Protein AF-A0A9E6EGZ1-F1 (afdb_monomer_lite)

pLDDT: mean 82.05, std 11.86, range [50.75, 94.81]

Foldseek 3Di:
DLDDDLPPDLPDPSVLVVLLCVCLVLVDAPLLLVVLLVQLVVQPDFDFLVVVCVVPVDDSVVSVVSQVSCVVQLQKDWDADDDDPPGTITIHGDCAGPVRHSVSSSNSVSLVVLCVPPVSVVSSNVSSVSSND

Secondary structure (DSSP, 8-state):
-----TTS-TTSHHHHHHHHHHHHHTT--HHHHHHHHHHHH-TTSPEEHHHHHHHH---HHHHHHHHHHHHHTTSEEEE--SSSTTS--EEEE-SS-TTSS-HHHHHHHHHHHHHTSHHHHHHHHHHHHHTT-

Sequence (133 aa):
MINFDQDTPLDSFEWEYILFEFFKRYSIGFIKMELLMFFYRNQSDPVKLTDIVNHTGYRPEEVAVNISKLVGERLLGSRPVGAAPEEALFYRLEARDFSGRNLVHQILERIALKFNEREGRLKIIYAILKAQD

Structure (mmCIF, N/CA/C/O backbone):
data_AF-A0A9E6EGZ1-F1
#
_entry.id   AF-A0A9E6EGZ1-F1
#
loop_
_atom_site.group_PDB
_atom_site.id
_atom_site.type_symbol
_atom_site.label_atom_id
_atom_site.label_alt_id
_atom_site.label_comp_id
_atom_site.label_asym_id
_atom_site.label_entity_id
_atom_site.label_seq_id
_atom_site.pdbx_PDB_ins_code
_atom_site.Cartn_x
_atom_site.Cartn_y
_atom_site.Cartn_z
_atom_site.occupancy
_atom_site.B_iso_or_equiv
_atom_site.auth_seq_id
_atom_site.auth_comp_id
_atom_site.auth_asym_id
_atom_site.auth_atom_id
_atom_site.pdbx_PDB_model_num
ATOM 1 N N . MET A 1 1 ? 9.045 -4.726 18.603 1.00 50.75 1 MET A N 1
ATOM 2 C CA . MET A 1 1 ? 8.823 -5.577 17.412 1.00 50.75 1 MET A CA 1
ATOM 3 C C . MET A 1 1 ? 7.318 -5.746 17.298 1.00 50.75 1 MET A C 1
ATOM 5 O O . MET A 1 1 ? 6.739 -6.201 18.271 1.00 50.75 1 MET A O 1
ATOM 9 N N . ILE A 1 2 ? 6.676 -5.294 16.215 1.00 52.50 2 ILE A N 1
ATOM 10 C CA . ILE A 1 2 ? 5.216 -5.441 16.067 1.00 52.50 2 ILE A CA 1
ATOM 11 C C . ILE A 1 2 ? 4.939 -6.932 15.855 1.00 52.50 2 ILE A C 1
ATOM 13 O O . ILE A 1 2 ? 5.443 -7.524 14.886 1.00 52.50 2 ILE A O 1
ATOM 17 N N . ASN A 1 3 ? 4.238 -7.549 16.804 1.00 54.84 3 ASN A N 1
ATOM 18 C CA . ASN A 1 3 ? 3.747 -8.911 16.670 1.00 54.84 3 ASN A CA 1
ATOM 19 C C . ASN A 1 3 ? 2.344 -8.815 16.079 1.00 54.84 3 ASN A C 1
ATOM 21 O O . ASN A 1 3 ? 1.508 -8.103 16.619 1.00 54.84 3 ASN A O 1
ATOM 25 N N . PHE A 1 4 ? 2.143 -9.428 14.920 1.00 59.50 4 PHE A N 1
ATOM 26 C CA . PHE A 1 4 ? 0.858 -9.405 14.240 1.00 59.50 4 PHE A CA 1
ATOM 27 C C . PHE A 1 4 ? 0.204 -10.746 14.486 1.00 59.50 4 PHE A C 1
ATOM 29 O O . PHE A 1 4 ? 0.621 -11.743 13.893 1.00 59.50 4 PHE A O 1
ATOM 36 N N . ASP A 1 5 ? -0.748 -10.773 15.408 1.00 64.25 5 ASP A N 1
ATOM 37 C CA . ASP A 1 5 ? -1.580 -11.945 15.591 1.00 64.25 5 ASP A CA 1
ATOM 38 C C . ASP A 1 5 ? -2.692 -11.921 14.534 1.00 64.25 5 ASP A C 1
ATOM 40 O O . ASP A 1 5 ? -3.371 -10.907 14.336 1.00 64.25 5 ASP A O 1
ATOM 44 N N . GLN A 1 6 ? -2.867 -13.032 13.817 1.00 60.72 6 GLN A N 1
ATOM 45 C CA . GLN A 1 6 ? -3.958 -13.161 12.849 1.00 60.72 6 GLN A CA 1
ATOM 46 C C . GLN A 1 6 ? -5.331 -13.116 13.534 1.00 60.72 6 GLN A C 1
ATOM 48 O O . GLN A 1 6 ? -6.319 -12.821 12.856 1.00 60.72 6 GLN A O 1
ATOM 53 N N . ASP A 1 7 ? -5.368 -13.292 14.856 1.00 66.44 7 ASP A N 1
ATOM 54 C CA . ASP A 1 7 ? -6.573 -13.250 15.678 1.00 66.44 7 ASP A CA 1
ATOM 55 C C . ASP A 1 7 ? -6.910 -11.849 16.220 1.00 66.44 7 ASP A C 1
ATOM 57 O O . ASP A 1 7 ? -7.993 -11.657 16.777 1.00 66.44 7 ASP A O 1
ATOM 61 N N . THR A 1 8 ? -6.053 -10.832 16.027 1.00 69.62 8 THR A N 1
ATOM 62 C CA . THR A 1 8 ? -6.344 -9.461 16.488 1.00 69.62 8 THR A CA 1
ATOM 63 C C . THR A 1 8 ? -7.640 -8.955 15.834 1.00 69.62 8 THR A C 1
ATOM 65 O O . THR A 1 8 ? -7.677 -8.837 14.605 1.00 69.62 8 THR A O 1
ATOM 68 N N . PRO A 1 9 ? -8.703 -8.605 16.582 1.00 75.38 9 PRO A N 1
ATOM 69 C CA . PRO A 1 9 ? -9.960 -8.157 15.987 1.00 75.38 9 PRO A CA 1
ATOM 70 C C . PRO A 1 9 ? -9.785 -6.886 15.149 1.00 75.38 9 PRO A C 1
ATOM 72 O O . PRO A 1 9 ? -9.063 -5.968 15.545 1.00 75.38 9 PRO A O 1
ATOM 75 N N . LEU A 1 10 ? -10.488 -6.792 14.016 1.00 68.75 10 LEU A N 1
ATOM 76 C CA . LEU A 1 10 ? -10.378 -5.649 13.096 1.00 68.75 10 LEU A CA 1
ATOM 77 C C . LEU A 1 10 ? -10.887 -4.319 13.676 1.00 68.75 10 LEU A C 1
ATOM 79 O O . LEU A 1 10 ? -10.638 -3.273 13.089 1.00 68.75 10 LEU A O 1
ATOM 83 N N . ASP A 1 11 ? -11.618 -4.350 14.787 1.00 73.50 11 ASP A N 1
ATOM 84 C CA . ASP A 1 11 ? -12.111 -3.156 15.489 1.00 73.50 11 ASP A CA 1
ATOM 85 C C . ASP A 1 11 ? -11.393 -2.924 16.829 1.00 73.50 11 ASP A C 1
ATOM 87 O O . ASP A 1 11 ? -11.847 -2.141 17.659 1.00 73.50 11 ASP A O 1
ATOM 91 N N . SER A 1 12 ? -10.275 -3.616 17.063 1.00 80.62 12 SER A N 1
ATOM 92 C CA . SER A 1 12 ? -9.483 -3.448 18.281 1.00 80.62 12 SER A CA 1
ATOM 93 C C . SER A 1 12 ? -8.564 -2.226 18.220 1.00 80.62 12 SER A C 1
ATOM 95 O O . SER A 1 12 ? -8.052 -1.851 17.165 1.00 80.62 12 SER A O 1
ATOM 97 N N . PHE A 1 13 ? -8.264 -1.670 19.397 1.00 80.69 13 PHE A N 1
ATOM 98 C CA . PHE A 1 13 ? -7.211 -0.664 19.570 1.00 80.69 13 PHE A CA 1
ATOM 99 C C . PHE A 1 13 ? -5.847 -1.156 19.058 1.00 80.69 13 PHE A C 1
ATOM 101 O O . PHE A 1 13 ? -5.066 -0.386 18.504 1.00 80.69 13 PHE A O 1
ATOM 108 N N . GLU A 1 14 ? -5.568 -2.452 19.211 1.00 82.94 14 GLU A N 1
ATOM 109 C CA . GLU A 1 14 ? -4.340 -3.072 18.717 1.00 82.94 14 GLU A CA 1
ATOM 110 C C . GLU A 1 14 ? -4.230 -2.974 17.189 1.00 82.94 14 GLU A C 1
ATOM 112 O O . GLU A 1 14 ? -3.182 -2.590 16.671 1.00 82.94 14 GLU A O 1
ATOM 117 N N . TRP A 1 15 ? -5.319 -3.233 16.459 1.00 81.69 15 TRP A N 1
ATOM 118 C CA . TRP A 1 15 ? -5.346 -3.068 15.006 1.00 81.69 15 TRP A CA 1
ATOM 119 C C . TRP A 1 15 ? -5.135 -1.611 14.571 1.00 81.69 15 TRP A C 1
ATOM 121 O O . TRP A 1 15 ? -4.355 -1.354 13.652 1.00 81.69 15 TRP A O 1
ATOM 131 N N . GLU A 1 16 ? -5.769 -0.650 15.247 1.00 84.44 16 GLU A N 1
ATOM 132 C CA . GLU A 1 16 ? -5.558 0.778 14.968 1.00 84.44 16 GLU A CA 1
ATOM 133 C C . GLU A 1 16 ? -4.099 1.196 15.197 1.00 84.44 16 GLU A C 1
ATOM 135 O O . GLU A 1 16 ? -3.522 1.925 14.385 1.00 84.44 16 GLU A O 1
ATOM 140 N N . TYR A 1 17 ? -3.479 0.693 16.268 1.00 85.50 17 TYR A N 1
ATOM 141 C CA . TYR A 1 17 ? -2.068 0.927 16.557 1.00 85.50 17 TYR A CA 1
ATOM 142 C C . TYR A 1 17 ? -1.157 0.324 15.480 1.00 85.50 17 TYR A C 1
ATOM 144 O O . TYR A 1 17 ? -0.234 0.990 15.008 1.00 85.50 17 TYR A O 1
ATOM 152 N N . ILE A 1 18 ? -1.441 -0.902 15.030 1.00 84.56 18 ILE A N 1
ATOM 153 C CA . ILE A 1 18 ? -0.679 -1.543 13.954 1.00 84.56 18 ILE A CA 1
ATOM 154 C C . ILE A 1 18 ? -0.774 -0.740 12.653 1.00 84.56 18 ILE A C 1
ATOM 156 O O . ILE A 1 18 ? 0.252 -0.520 12.007 1.00 84.56 18 ILE A O 1
ATOM 160 N N . LEU A 1 19 ? -1.973 -0.288 12.270 1.00 87.38 19 LEU A N 1
ATOM 161 C CA . LEU A 1 19 ? -2.159 0.545 11.080 1.00 87.38 19 LEU A CA 1
ATOM 162 C C . LEU A 1 19 ? -1.363 1.844 11.174 1.00 87.38 19 LEU A C 1
ATOM 164 O O . LEU A 1 19 ? -0.663 2.202 10.228 1.00 87.38 19 LEU A O 1
ATOM 168 N N . PHE A 1 20 ? -1.433 2.520 12.320 1.00 89.62 20 PHE A N 1
ATOM 169 C CA . PHE A 1 20 ? -0.677 3.743 12.562 1.00 89.62 20 PHE A CA 1
ATOM 170 C C . PHE A 1 20 ? 0.833 3.518 12.420 1.00 89.62 20 PHE A C 1
ATOM 172 O O . PHE A 1 20 ? 1.494 4.236 11.671 1.00 89.62 20 PHE A O 1
ATOM 179 N N . GLU A 1 21 ? 1.384 2.497 13.079 1.00 87.94 21 GLU A N 1
ATOM 180 C CA . GLU A 1 21 ? 2.815 2.189 13.000 1.00 87.94 21 GLU A CA 1
ATOM 181 C C . GLU A 1 21 ? 3.239 1.766 11.589 1.00 87.94 21 GLU A C 1
ATOM 183 O O . GLU A 1 21 ? 4.310 2.156 11.123 1.00 87.94 21 GLU A O 1
ATOM 188 N N . PHE A 1 22 ? 2.405 1.001 10.878 1.00 88.31 22 PHE A N 1
ATOM 189 C CA . PHE A 1 22 ? 2.656 0.621 9.489 1.00 88.31 22 PHE A CA 1
ATOM 190 C C . PHE A 1 22 ? 2.711 1.856 8.583 1.00 88.31 22 PHE A C 1
ATOM 192 O O . PHE A 1 22 ? 3.687 2.043 7.850 1.00 88.31 22 PHE A O 1
ATOM 199 N N . PHE A 1 23 ? 1.714 2.738 8.668 1.00 92.25 23 PHE A N 1
ATOM 200 C CA . PHE A 1 23 ? 1.682 3.954 7.862 1.00 92.25 23 PHE A CA 1
ATOM 201 C C . PHE A 1 23 ? 2.821 4.905 8.207 1.00 92.25 23 PHE A C 1
ATOM 203 O O . PHE A 1 23 ? 3.448 5.446 7.297 1.00 92.25 23 PHE A O 1
ATOM 210 N N . LYS A 1 24 ? 3.161 5.043 9.489 1.00 90.81 24 LYS A N 1
ATOM 211 C CA . LYS A 1 24 ? 4.266 5.890 9.938 1.00 90.81 24 LYS A CA 1
ATOM 212 C C . LYS A 1 24 ? 5.614 5.356 9.461 1.00 90.81 24 LYS A C 1
ATOM 214 O O . LYS A 1 24 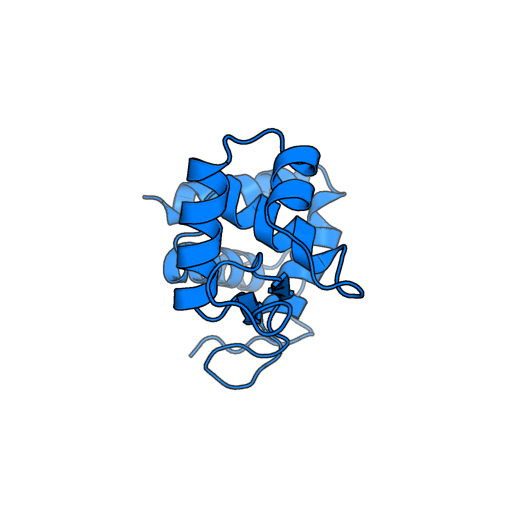? 6.400 6.094 8.870 1.00 90.81 24 LYS A O 1
ATOM 219 N N . ARG A 1 25 ? 5.869 4.061 9.664 1.00 88.81 25 ARG A N 1
ATOM 220 C CA . ARG A 1 25 ? 7.138 3.406 9.314 1.00 88.81 25 ARG A CA 1
ATOM 221 C C . ARG A 1 25 ? 7.476 3.519 7.832 1.00 88.81 25 ARG A C 1
ATOM 223 O O . ARG A 1 25 ? 8.644 3.687 7.498 1.00 88.81 25 ARG A O 1
ATOM 230 N N . TYR A 1 26 ? 6.475 3.391 6.967 1.00 88.75 26 TYR A N 1
ATOM 231 C CA . TYR A 1 26 ? 6.654 3.405 5.512 1.00 88.75 26 TYR A CA 1
ATOM 232 C C . TYR A 1 26 ? 6.206 4.723 4.866 1.00 88.75 26 TYR A C 1
ATOM 234 O O . TYR A 1 26 ? 6.126 4.826 3.640 1.00 88.75 26 TYR A O 1
ATOM 242 N N . SER A 1 27 ? 5.896 5.738 5.680 1.00 91.94 27 SER A N 1
ATOM 243 C CA . SER A 1 27 ? 5.360 7.029 5.232 1.00 91.94 27 SER A CA 1
ATOM 244 C C . SER A 1 27 ? 4.242 6.851 4.192 1.00 91.94 27 SER A C 1
ATOM 246 O O . SER A 1 27 ? 4.296 7.406 3.089 1.00 91.94 27 SER A O 1
ATOM 248 N N . ILE A 1 28 ? 3.272 5.985 4.500 1.00 92.56 28 ILE A N 1
ATOM 249 C CA . ILE A 1 28 ? 2.166 5.643 3.603 1.00 92.56 28 ILE A CA 1
ATOM 250 C C . ILE A 1 28 ? 1.159 6.790 3.605 1.00 92.56 28 ILE A C 1
ATOM 252 O O . ILE A 1 28 ? 0.376 6.954 4.536 1.00 92.56 28 ILE A O 1
ATOM 256 N N . GLY A 1 29 ? 1.181 7.581 2.535 1.00 93.31 29 GLY A N 1
ATOM 257 C CA . GLY A 1 29 ? 0.102 8.504 2.193 1.00 93.31 29 GLY A CA 1
ATOM 258 C C . GLY A 1 29 ? -0.918 7.891 1.240 1.00 93.31 29 GLY A C 1
ATOM 259 O O . GLY A 1 29 ? -0.802 6.727 0.861 1.00 93.31 29 GLY A O 1
ATOM 260 N N . PHE A 1 30 ? -1.894 8.692 0.808 1.00 92.00 30 PHE A N 1
ATOM 261 C CA . PHE A 1 30 ? -2.979 8.234 -0.068 1.00 92.00 30 PHE A CA 1
ATOM 262 C C . PHE A 1 30 ? -2.476 7.572 -1.355 1.00 92.00 30 PHE A C 1
ATOM 264 O O . PHE A 1 30 ? -2.903 6.464 -1.657 1.00 92.00 30 PHE A O 1
ATOM 271 N N . ILE A 1 31 ? -1.500 8.181 -2.041 1.00 93.12 31 ILE A N 1
ATOM 272 C CA . ILE A 1 31 ? -0.941 7.621 -3.283 1.00 93.12 31 ILE A CA 1
ATOM 273 C C . ILE A 1 31 ? -0.303 6.252 -3.019 1.00 93.12 31 ILE A C 1
ATOM 275 O O . ILE A 1 31 ? -0.629 5.276 -3.685 1.00 93.12 31 ILE A O 1
ATOM 279 N N . LYS A 1 32 ? 0.581 6.139 -2.017 1.00 93.62 32 LYS A N 1
ATOM 280 C CA . LYS A 1 32 ? 1.204 4.849 -1.674 1.00 93.62 32 LYS A CA 1
ATOM 281 C C . LYS A 1 32 ? 0.169 3.810 -1.245 1.00 93.62 32 LYS A C 1
ATOM 283 O O . LYS A 1 32 ? 0.311 2.649 -1.611 1.00 93.62 32 LYS A O 1
ATOM 288 N N . MET A 1 33 ? -0.853 4.210 -0.489 1.00 93.38 33 MET A N 1
ATOM 289 C CA . MET A 1 33 ? -1.932 3.319 -0.066 1.00 93.38 33 MET A CA 1
ATOM 290 C C . MET A 1 33 ? -2.700 2.781 -1.276 1.00 93.38 33 MET A C 1
ATOM 292 O O . MET A 1 33 ? -2.924 1.577 -1.373 1.00 93.38 33 MET A O 1
ATOM 296 N N . GLU A 1 34 ? -3.059 3.648 -2.220 1.00 92.25 34 GLU A N 1
ATOM 297 C CA . GLU A 1 34 ? -3.744 3.258 -3.450 1.00 92.25 34 GLU A CA 1
ATOM 298 C C . GLU A 1 34 ? -2.884 2.326 -4.307 1.00 92.25 34 GLU A C 1
ATOM 300 O O . GLU A 1 34 ? -3.365 1.282 -4.740 1.00 92.25 34 GLU A O 1
ATOM 305 N N . LEU A 1 35 ? -1.590 2.628 -4.460 1.00 92.88 35 LEU A N 1
ATOM 306 C CA . LEU A 1 35 ? -0.642 1.757 -5.157 1.00 92.88 35 LEU A CA 1
ATOM 307 C C . LEU A 1 35 ? -0.535 0.379 -4.490 1.00 92.88 35 LEU A C 1
ATOM 309 O O . LEU A 1 35 ? -0.613 -0.642 -5.169 1.00 92.88 35 LEU A O 1
ATOM 313 N N . LEU A 1 36 ? -0.398 0.324 -3.163 1.00 92.12 36 LEU A N 1
ATOM 314 C CA . LEU A 1 36 ? -0.344 -0.942 -2.428 1.00 92.12 36 LEU A CA 1
ATOM 315 C C . LEU A 1 36 ? -1.639 -1.748 -2.586 1.00 92.12 36 LEU A C 1
ATOM 317 O O . LEU A 1 36 ? -1.573 -2.956 -2.812 1.00 92.12 36 LEU A O 1
ATOM 321 N N . MET A 1 37 ? -2.807 -1.098 -2.535 1.00 91.38 37 MET A N 1
ATOM 322 C CA . MET A 1 37 ? -4.093 -1.757 -2.793 1.00 91.38 37 MET A CA 1
ATOM 323 C C . MET A 1 37 ? -4.219 -2.246 -4.231 1.00 91.38 37 MET A C 1
ATOM 325 O O . MET A 1 37 ? -4.769 -3.324 -4.461 1.00 91.38 37 MET A O 1
ATOM 329 N N . PHE A 1 38 ? -3.712 -1.479 -5.194 1.00 91.06 38 PHE A N 1
ATOM 330 C CA . PHE A 1 38 ? -3.674 -1.874 -6.592 1.00 91.06 38 PHE A CA 1
ATOM 331 C C . PHE A 1 38 ? -2.849 -3.157 -6.770 1.00 91.06 38 PHE A C 1
ATOM 333 O O . PHE A 1 38 ? -3.361 -4.133 -7.316 1.00 91.06 38 PHE A O 1
ATOM 340 N N . PHE A 1 39 ? -1.625 -3.217 -6.241 1.00 90.31 39 PHE A N 1
ATOM 341 C CA . PHE A 1 39 ? -0.802 -4.429 -6.325 1.00 90.31 39 PHE A CA 1
ATOM 342 C C . PHE A 1 39 ? -1.393 -5.604 -5.537 1.00 90.31 39 PHE A C 1
ATOM 344 O O . PHE A 1 39 ? -1.356 -6.736 -6.012 1.00 90.31 39 PHE A O 1
ATOM 351 N N . TYR A 1 40 ? -1.990 -5.349 -4.370 1.00 88.50 40 TYR A N 1
ATOM 352 C CA . TYR A 1 40 ? -2.672 -6.381 -3.586 1.00 88.50 40 TYR A CA 1
ATOM 353 C C . TYR A 1 40 ? -3.865 -7.003 -4.329 1.00 88.50 40 TYR A C 1
ATOM 355 O O . TYR A 1 40 ? -4.149 -8.182 -4.142 1.00 88.50 40 TYR A O 1
ATOM 363 N N . ARG A 1 41 ? -4.560 -6.242 -5.181 1.00 87.25 41 ARG A N 1
ATOM 364 C CA . ARG A 1 41 ? -5.674 -6.752 -5.999 1.00 87.25 41 ARG A CA 1
ATOM 365 C C . ARG A 1 41 ? -5.214 -7.429 -7.294 1.00 87.25 41 ARG A C 1
ATOM 367 O O . ARG A 1 41 ? -5.957 -8.239 -7.832 1.00 87.25 41 ARG A O 1
ATOM 374 N N . ASN A 1 42 ? -4.004 -7.128 -7.766 1.00 84.88 42 ASN A N 1
ATOM 375 C CA . ASN A 1 42 ? -3.441 -7.618 -9.030 1.00 84.88 42 ASN A CA 1
ATOM 376 C C . ASN A 1 42 ? -2.213 -8.526 -8.795 1.00 84.88 42 ASN A C 1
ATOM 378 O O . ASN A 1 42 ? -1.174 -8.355 -9.423 1.00 84.88 42 ASN A O 1
ATOM 382 N N . GLN A 1 43 ? -2.308 -9.486 -7.865 1.00 73.94 43 GLN A N 1
ATOM 383 C CA . GLN A 1 43 ? -1.170 -10.332 -7.446 1.00 73.94 43 GLN A CA 1
ATOM 384 C C . GLN A 1 43 ? -0.662 -11.299 -8.529 1.00 73.94 43 GLN A C 1
ATOM 386 O O . GLN A 1 43 ? 0.457 -11.802 -8.420 1.00 73.94 43 GLN A O 1
ATOM 391 N N . SER A 1 44 ? -1.477 -11.592 -9.543 1.00 62.91 44 SER A N 1
ATOM 392 C CA . SER A 1 44 ? -1.193 -12.601 -10.568 1.00 62.91 44 SER A CA 1
ATOM 393 C C . SER A 1 44 ? -0.259 -12.127 -11.681 1.00 62.91 44 SER A C 1
ATOM 395 O O . SER A 1 44 ? 0.420 -12.971 -12.262 1.00 62.91 44 SER A O 1
ATOM 397 N N . ASP A 1 45 ? -0.166 -10.819 -11.944 1.00 67.44 45 ASP A N 1
ATOM 398 C CA . ASP A 1 45 ? 0.523 -10.306 -13.131 1.00 67.44 45 ASP A CA 1
ATOM 399 C C . ASP A 1 45 ? 1.617 -9.285 -12.783 1.00 67.44 45 ASP A C 1
ATOM 401 O O . ASP A 1 45 ? 1.386 -8.359 -12.003 1.00 67.44 45 ASP A O 1
ATOM 405 N N . PRO A 1 46 ? 2.825 -9.413 -13.361 1.00 71.25 46 PRO A N 1
ATOM 406 C CA . PRO A 1 46 ? 3.823 -8.355 -13.316 1.00 71.25 46 PRO A CA 1
ATOM 407 C C . PRO A 1 46 ? 3.243 -7.078 -13.949 1.00 71.25 46 PRO A C 1
ATOM 409 O O . PRO A 1 46 ? 2.889 -7.082 -15.128 1.00 71.25 46 PRO A O 1
ATOM 412 N N . VAL A 1 47 ? 3.144 -5.982 -13.188 1.00 83.81 47 VAL A N 1
ATOM 413 C CA . VAL A 1 47 ? 2.470 -4.760 -13.669 1.00 83.81 47 VAL A CA 1
ATOM 414 C C . VAL A 1 47 ? 3.472 -3.732 -14.187 1.00 83.81 47 VAL A C 1
ATOM 416 O O . VAL A 1 47 ? 4.483 -3.470 -13.527 1.00 83.81 47 VAL A O 1
ATOM 419 N N . LYS A 1 48 ? 3.191 -3.119 -15.347 1.00 85.50 48 LYS A N 1
ATOM 420 C CA . LYS A 1 48 ? 3.990 -2.008 -15.890 1.00 85.50 48 LYS A CA 1
ATOM 421 C C . LYS A 1 48 ? 3.560 -0.672 -15.299 1.00 85.50 48 LYS A C 1
ATOM 423 O O . LYS A 1 48 ? 2.399 -0.465 -14.955 1.00 85.50 48 LYS A O 1
ATOM 428 N N . LEU A 1 49 ? 4.478 0.294 -15.300 1.00 85.31 49 LEU A N 1
ATOM 429 C CA . LEU A 1 49 ? 4.181 1.670 -14.887 1.00 85.31 49 LEU A CA 1
ATOM 430 C C . LEU A 1 49 ? 2.969 2.263 -15.631 1.00 85.31 49 LEU A C 1
ATOM 432 O O . LEU A 1 49 ? 2.137 2.925 -15.018 1.00 85.31 49 LEU A O 1
ATOM 436 N N . THR A 1 50 ? 2.843 1.994 -16.933 1.00 85.69 50 THR A N 1
ATOM 437 C CA . THR A 1 50 ? 1.736 2.485 -17.769 1.00 85.69 50 THR A CA 1
ATOM 438 C C . THR A 1 50 ? 0.373 1.984 -17.304 1.00 85.69 50 THR A C 1
ATOM 440 O O . THR A 1 50 ? -0.587 2.748 -17.309 1.00 85.69 50 THR A O 1
ATOM 443 N N . ASP A 1 51 ? 0.282 0.732 -16.857 1.00 86.75 51 ASP A N 1
ATOM 444 C CA . ASP A 1 51 ? -0.979 0.143 -16.396 1.00 86.75 51 ASP A CA 1
ATOM 445 C C . ASP A 1 51 ? -1.429 0.799 -15.084 1.00 86.75 51 ASP A C 1
ATOM 447 O O . ASP A 1 51 ? -2.609 1.079 -14.882 1.00 86.75 51 ASP A O 1
ATOM 451 N N . ILE A 1 52 ? -0.464 1.124 -14.221 1.00 89.12 52 ILE A N 1
ATOM 452 C CA . ILE A 1 52 ? -0.689 1.792 -12.935 1.00 89.12 52 ILE A CA 1
ATOM 453 C C . ILE A 1 52 ? -1.148 3.237 -13.149 1.00 89.12 52 ILE A C 1
ATOM 455 O O . ILE A 1 52 ? -2.092 3.694 -12.503 1.00 89.12 52 ILE A O 1
ATOM 459 N N . VAL A 1 53 ? -0.504 3.958 -14.071 1.00 90.62 53 VAL A N 1
ATOM 460 C CA . VAL A 1 53 ? -0.897 5.325 -14.449 1.00 90.62 53 VAL A CA 1
ATOM 461 C C . VAL A 1 53 ? -2.317 5.334 -15.012 1.00 90.62 53 VAL A C 1
ATOM 463 O O . VAL A 1 53 ? -3.141 6.132 -14.573 1.00 90.62 53 VAL A O 1
ATOM 466 N N . ASN A 1 54 ? -2.635 4.402 -15.914 1.00 89.44 54 ASN A N 1
ATOM 467 C CA . ASN A 1 54 ? -3.973 4.280 -16.493 1.00 89.44 54 ASN A CA 1
ATOM 468 C C . ASN A 1 54 ? -5.041 3.934 -15.444 1.00 89.44 54 ASN A C 1
ATOM 470 O O . ASN A 1 54 ? -6.176 4.387 -15.564 1.00 89.44 54 ASN A O 1
ATOM 474 N N . HIS A 1 55 ? -4.692 3.144 -14.424 1.00 88.94 55 HIS A N 1
ATOM 475 C CA . HIS A 1 55 ? -5.616 2.779 -13.352 1.00 88.94 55 HIS A CA 1
ATOM 476 C C . HIS A 1 55 ? -5.874 3.925 -12.368 1.00 88.94 55 HIS A C 1
ATOM 478 O O . HIS A 1 55 ? -7.016 4.166 -11.990 1.00 88.94 55 HIS A O 1
ATOM 484 N N . THR A 1 56 ? -4.811 4.602 -11.932 1.00 89.94 56 THR A N 1
ATOM 485 C CA . THR A 1 56 ? -4.878 5.589 -10.841 1.00 89.94 56 THR A CA 1
ATOM 486 C C . THR A 1 56 ? -5.199 7.003 -11.323 1.00 89.94 56 THR A C 1
ATOM 488 O O . THR A 1 56 ? -5.687 7.827 -10.556 1.00 89.94 56 THR A O 1
ATOM 491 N N . GLY A 1 57 ? -4.901 7.325 -12.586 1.00 92.44 57 GLY A N 1
ATOM 492 C CA . GLY A 1 57 ? -5.027 8.682 -13.126 1.00 92.44 57 GLY A CA 1
ATOM 493 C C . GLY A 1 57 ? -3.988 9.675 -12.586 1.00 92.44 57 GLY A C 1
ATOM 494 O O . GLY A 1 57 ? -4.046 10.859 -12.922 1.00 92.44 57 GLY A O 1
ATOM 495 N N . TYR A 1 58 ? -3.031 9.225 -11.769 1.00 93.38 58 TYR A N 1
ATOM 496 C CA . TYR A 1 58 ? -1.920 10.054 -11.308 1.00 93.38 58 TYR A CA 1
ATOM 497 C C . TYR A 1 58 ? -0.908 10.311 -12.422 1.00 93.38 58 TYR A C 1
ATOM 499 O O . TYR A 1 58 ? -0.762 9.533 -13.365 1.00 93.38 58 TYR A O 1
ATOM 507 N N . ARG A 1 59 ? -0.149 11.401 -12.281 1.00 93.56 59 ARG A N 1
ATOM 508 C CA . ARG A 1 59 ? 0.935 11.715 -13.213 1.00 93.56 59 ARG A CA 1
ATOM 509 C C . ARG A 1 59 ? 2.014 10.622 -13.181 1.00 93.56 59 ARG A C 1
ATOM 511 O O . ARG A 1 59 ? 2.358 10.161 -12.086 1.00 93.56 59 ARG A O 1
ATOM 518 N N . PRO A 1 60 ? 2.592 10.234 -14.334 1.00 92.12 60 PRO A N 1
ATOM 519 C CA . PRO A 1 60 ? 3.626 9.201 -14.398 1.00 92.12 60 PRO A CA 1
ATOM 520 C C . PRO A 1 60 ? 4.791 9.421 -13.431 1.00 92.12 60 PRO A C 1
ATOM 522 O O . PRO A 1 60 ? 5.272 8.466 -12.824 1.00 92.12 60 PRO A O 1
ATOM 525 N N . GLU A 1 61 ? 5.215 10.671 -13.234 1.00 92.81 61 GLU A N 1
ATOM 526 C CA . GLU A 1 61 ? 6.327 11.020 -12.350 1.00 92.81 61 GLU A CA 1
ATOM 527 C C . GLU A 1 61 ? 5.971 10.785 -10.876 1.00 92.81 61 GLU A C 1
ATOM 529 O O . GLU A 1 61 ? 6.787 10.264 -10.115 1.00 92.81 61 GLU A O 1
ATOM 534 N N . GLU A 1 62 ? 4.739 11.106 -10.469 1.00 93.75 62 GLU A N 1
ATOM 535 C CA . GLU A 1 62 ? 4.246 10.841 -9.111 1.00 93.75 62 GLU A CA 1
ATOM 536 C C . GLU A 1 62 ? 4.146 9.343 -8.831 1.00 93.75 62 GLU A C 1
ATOM 538 O O . GLU A 1 62 ? 4.561 8.884 -7.760 1.00 93.75 62 GLU A O 1
ATOM 543 N N . VAL A 1 63 ? 3.649 8.569 -9.798 1.00 93.06 63 VAL A N 1
ATOM 544 C CA . VAL A 1 63 ? 3.589 7.108 -9.691 1.00 93.06 63 VAL A CA 1
ATOM 545 C C . VAL A 1 63 ? 5.001 6.528 -9.598 1.00 93.06 63 VAL A C 1
ATOM 547 O O . VAL A 1 63 ? 5.283 5.757 -8.681 1.00 93.06 63 VAL A O 1
ATOM 550 N N . ALA A 1 64 ? 5.918 6.941 -10.477 1.00 91.56 64 ALA A N 1
ATOM 551 C CA . ALA A 1 64 ? 7.294 6.449 -10.501 1.00 91.56 64 ALA A CA 1
ATOM 552 C C . ALA A 1 64 ? 8.051 6.751 -9.197 1.00 91.56 64 ALA A C 1
ATOM 554 O O . ALA A 1 64 ? 8.716 5.867 -8.651 1.00 91.56 64 ALA A O 1
ATOM 555 N N . VAL A 1 65 ? 7.914 7.967 -8.650 1.00 94.50 65 VAL A N 1
ATOM 556 C CA . VAL A 1 65 ? 8.524 8.345 -7.363 1.00 94.50 65 VAL A CA 1
ATOM 557 C C . VAL A 1 65 ? 7.998 7.469 -6.228 1.00 94.50 65 VAL A C 1
ATOM 559 O O . VAL A 1 65 ? 8.783 6.987 -5.409 1.00 94.50 65 VAL A O 1
ATOM 562 N N . ASN A 1 66 ? 6.684 7.243 -6.159 1.00 94.81 66 ASN A N 1
ATOM 563 C CA . ASN A 1 66 ? 6.103 6.435 -5.088 1.00 94.81 66 ASN A CA 1
ATOM 564 C C . ASN A 1 66 ? 6.435 4.946 -5.237 1.00 94.81 66 ASN A C 1
ATOM 566 O O . ASN A 1 66 ? 6.773 4.315 -4.238 1.00 94.81 66 ASN A O 1
ATOM 570 N N . ILE A 1 67 ? 6.437 4.398 -6.454 1.00 92.56 67 ILE A N 1
ATOM 571 C CA . ILE A 1 67 ? 6.895 3.026 -6.713 1.00 92.56 67 ILE A CA 1
ATOM 572 C C . ILE A 1 67 ? 8.362 2.861 -6.316 1.00 92.56 67 ILE A C 1
ATOM 574 O O . ILE A 1 67 ? 8.692 1.906 -5.620 1.00 92.56 67 ILE A O 1
ATOM 578 N N . SER A 1 68 ? 9.234 3.798 -6.696 1.00 91.69 68 SER A N 1
ATOM 579 C CA . SER A 1 68 ? 10.655 3.759 -6.330 1.00 91.69 68 SER A CA 1
ATOM 580 C C . SER A 1 68 ? 10.849 3.707 -4.810 1.00 91.69 68 SER A C 1
ATOM 582 O O . SER A 1 68 ? 11.598 2.869 -4.305 1.00 91.69 68 SER A O 1
ATOM 584 N N . LYS A 1 69 ? 10.091 4.520 -4.058 1.00 93.38 69 LYS A N 1
ATOM 585 C CA . LYS A 1 69 ? 10.075 4.471 -2.586 1.00 93.38 69 LYS A CA 1
ATOM 586 C C . LYS A 1 69 ? 9.602 3.115 -2.060 1.00 93.38 69 LYS A C 1
ATOM 588 O O . LYS A 1 69 ? 10.282 2.530 -1.226 1.00 93.38 69 LYS A O 1
ATOM 593 N N . LEU A 1 70 ? 8.487 2.592 -2.573 1.00 91.44 70 LEU A N 1
ATOM 594 C CA . LEU A 1 70 ? 7.939 1.295 -2.156 1.00 91.44 70 LEU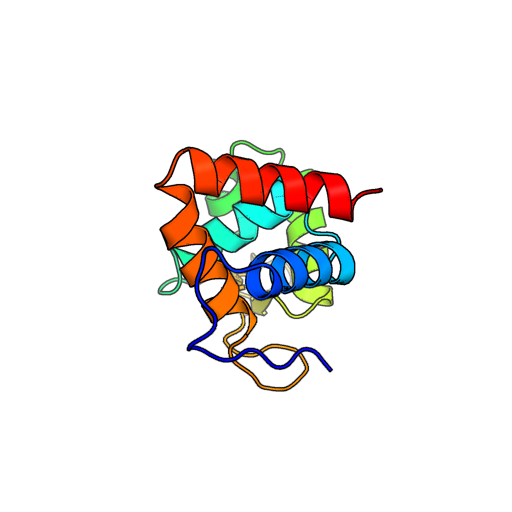 A CA 1
ATOM 595 C C . LEU A 1 70 ? 8.894 0.123 -2.463 1.00 91.44 70 LEU A C 1
ATOM 597 O O . LEU A 1 70 ? 8.962 -0.831 -1.687 1.00 91.44 70 LEU A O 1
ATOM 601 N N . VAL A 1 71 ? 9.660 0.199 -3.556 1.00 89.94 71 VAL A N 1
ATOM 602 C CA . VAL A 1 71 ? 10.730 -0.761 -3.877 1.00 89.94 71 VAL A CA 1
ATOM 603 C C . VAL A 1 71 ? 11.895 -0.629 -2.894 1.00 89.94 71 VAL A C 1
ATOM 605 O O . VAL A 1 71 ? 12.348 -1.630 -2.339 1.00 89.94 71 VAL A O 1
ATOM 608 N N . GLY A 1 72 ? 12.352 0.596 -2.612 1.00 88.00 72 GLY A N 1
ATOM 609 C CA . GLY A 1 72 ? 13.396 0.853 -1.611 1.00 88.00 72 GLY A CA 1
ATOM 610 C C . GLY A 1 72 ? 13.006 0.389 -0.200 1.00 88.00 72 GLY A C 1
ATOM 611 O O . GLY A 1 72 ? 13.837 -0.125 0.547 1.00 88.00 72 GLY A O 1
ATOM 612 N N . GLU A 1 73 ? 11.720 0.491 0.133 1.00 87.94 73 GLU A N 1
ATOM 613 C CA . GLU A 1 73 ? 11.106 0.022 1.381 1.00 87.94 73 GLU A CA 1
ATOM 614 C C . GLU A 1 73 ? 10.862 -1.496 1.412 1.00 87.94 73 GLU A C 1
ATOM 616 O O . GLU A 1 73 ? 10.455 -2.034 2.445 1.00 87.94 73 GLU A O 1
ATOM 621 N N . ARG A 1 74 ? 11.142 -2.195 0.301 1.00 86.44 74 ARG A N 1
ATOM 622 C CA . ARG A 1 74 ? 10.896 -3.632 0.099 1.00 86.44 74 ARG A CA 1
ATOM 623 C C . ARG A 1 74 ? 9.432 -4.035 0.290 1.00 86.44 74 ARG A C 1
ATOM 625 O O . ARG A 1 74 ? 9.143 -5.146 0.723 1.00 86.44 74 ARG A O 1
ATOM 632 N N . LEU A 1 75 ? 8.513 -3.125 -0.019 1.00 87.00 75 LEU A N 1
ATOM 633 C CA . LEU A 1 75 ? 7.084 -3.421 -0.117 1.00 87.00 75 LEU A CA 1
ATOM 634 C C . LEU A 1 75 ? 6.732 -3.918 -1.522 1.00 87.00 75 LEU A C 1
ATOM 636 O O . LEU A 1 75 ? 5.839 -4.747 -1.676 1.00 87.00 75 LEU A O 1
ATOM 640 N N . LEU A 1 76 ? 7.470 -3.454 -2.535 1.00 88.12 76 LEU A N 1
ATOM 641 C CA . LEU A 1 76 ? 7.384 -3.938 -3.908 1.00 88.12 76 LEU A CA 1
ATOM 642 C C . LEU A 1 76 ? 8.715 -4.534 -4.371 1.00 88.12 76 LEU A C 1
ATOM 644 O O . LEU A 1 76 ? 9.790 -4.067 -3.996 1.00 88.12 76 LEU A O 1
ATOM 648 N N . GLY A 1 77 ? 8.630 -5.534 -5.237 1.00 85.56 77 GLY A N 1
ATOM 649 C CA . GLY A 1 77 ? 9.745 -6.046 -6.017 1.00 85.56 77 GLY A CA 1
ATOM 650 C C . GLY A 1 77 ? 9.739 -5.418 -7.400 1.00 85.56 77 GLY A C 1
ATOM 651 O O . GLY A 1 77 ? 8.672 -5.141 -7.948 1.00 85.56 77 GLY A O 1
ATOM 652 N N . SER A 1 78 ? 10.922 -5.230 -7.979 1.00 86.31 78 SER A N 1
ATOM 653 C CA . SER A 1 78 ? 11.085 -4.836 -9.377 1.00 86.31 78 SER A CA 1
ATOM 654 C C . SER A 1 78 ? 11.874 -5.895 -10.145 1.00 86.31 78 SER A C 1
ATOM 656 O O . SER A 1 78 ? 12.820 -6.493 -9.624 1.00 86.31 78 SER A O 1
ATOM 658 N N . ARG A 1 79 ? 11.477 -6.157 -11.393 1.00 81.31 79 ARG A N 1
ATOM 659 C CA . ARG A 1 79 ? 12.233 -7.001 -12.327 1.00 81.31 79 ARG A CA 1
ATOM 660 C C . ARG A 1 79 ? 12.299 -6.349 -13.711 1.00 81.31 79 ARG A C 1
ATOM 662 O O . ARG A 1 79 ? 11.273 -5.851 -14.173 1.00 81.31 79 ARG A O 1
ATOM 669 N N . PRO A 1 80 ? 13.470 -6.363 -14.373 1.00 75.25 80 PRO A N 1
ATOM 670 C CA . PRO A 1 80 ? 13.590 -5.940 -15.765 1.00 75.25 80 PRO A CA 1
ATOM 671 C C . PRO A 1 80 ? 12.849 -6.903 -16.695 1.00 75.25 80 PRO A C 1
ATOM 673 O O . PRO A 1 80 ? 12.635 -8.073 -16.357 1.00 75.25 80 PRO A O 1
ATOM 676 N N . VAL A 1 81 ? 12.463 -6.399 -17.865 1.00 66.31 81 VAL A N 1
ATOM 677 C CA . VAL A 1 81 ? 11.627 -7.120 -18.832 1.00 66.31 81 VAL A CA 1
ATOM 678 C C . VAL A 1 81 ? 12.346 -7.245 -20.155 1.00 66.31 81 VAL A C 1
ATOM 680 O O . VAL A 1 81 ? 12.113 -6.459 -21.055 1.00 66.31 81 VAL A O 1
ATOM 683 N N . GLY A 1 82 ? 13.174 -8.278 -20.268 1.00 61.50 82 GLY A N 1
ATOM 684 C CA . GLY A 1 82 ? 13.961 -8.561 -21.465 1.00 61.50 82 GLY A CA 1
ATOM 685 C C . GLY A 1 82 ? 15.454 -8.270 -21.271 1.00 61.50 82 GLY A C 1
ATOM 686 O O . GLY A 1 82 ? 15.948 -8.258 -20.140 1.00 61.50 82 GLY A O 1
ATOM 687 N N . ALA A 1 83 ? 16.183 -8.168 -22.385 1.00 54.88 83 ALA A N 1
ATOM 688 C CA . ALA A 1 83 ? 17.643 -8.107 -22.438 1.00 54.88 83 ALA A CA 1
ATOM 689 C C . ALA A 1 83 ? 18.225 -6.698 -22.671 1.00 54.88 83 ALA A C 1
ATOM 691 O O . ALA A 1 83 ? 19.448 -6.549 -22.625 1.00 54.88 83 ALA A O 1
ATOM 692 N N . ALA A 1 84 ? 17.404 -5.674 -22.921 1.00 54.59 84 ALA A N 1
ATOM 693 C CA . ALA A 1 84 ? 17.879 -4.313 -23.152 1.00 54.59 84 ALA A CA 1
ATOM 694 C C . ALA A 1 84 ? 17.735 -3.438 -21.885 1.00 54.59 84 ALA A C 1
ATOM 696 O O . ALA A 1 84 ? 16.712 -3.478 -21.204 1.00 54.59 84 ALA A O 1
ATOM 697 N N . PRO A 1 85 ? 18.744 -2.609 -21.558 1.00 52.03 85 PRO A N 1
ATOM 698 C CA . PRO A 1 85 ? 18.795 -1.829 -20.315 1.00 52.03 85 PRO A CA 1
ATOM 699 C C . PRO A 1 85 ? 17.713 -0.739 -20.184 1.00 52.03 85 PRO A C 1
ATOM 701 O O . PRO A 1 85 ? 17.564 -0.163 -19.109 1.00 52.03 85 PRO A O 1
ATOM 704 N N . GLU A 1 86 ? 16.949 -0.474 -21.246 1.00 52.06 86 GLU A N 1
ATOM 705 C CA . GLU A 1 86 ? 15.852 0.505 -21.291 1.00 52.06 86 GLU A CA 1
ATOM 706 C C . GLU A 1 86 ? 14.460 -0.143 -21.156 1.00 52.06 86 GLU A C 1
ATOM 708 O O . GLU A 1 86 ? 13.437 0.542 -21.198 1.00 52.06 86 GLU A O 1
ATOM 713 N N . GLU A 1 87 ? 14.387 -1.469 -21.008 1.00 54.50 87 GLU A N 1
ATOM 714 C CA . GLU A 1 87 ? 13.111 -2.176 -21.019 1.00 54.50 87 GLU A CA 1
ATOM 715 C C . GLU A 1 87 ? 12.334 -2.014 -19.706 1.00 54.50 87 GLU A C 1
ATOM 717 O O . GLU A 1 87 ? 12.844 -2.219 -18.601 1.00 54.50 87 GLU A O 1
ATOM 722 N N . ALA A 1 88 ? 11.064 -1.632 -19.868 1.00 65.44 88 ALA A N 1
ATOM 723 C CA . ALA A 1 88 ? 10.099 -1.316 -18.822 1.00 65.44 88 ALA A CA 1
ATOM 724 C C . ALA A 1 88 ? 10.174 -2.276 -17.627 1.00 65.44 88 ALA A C 1
ATOM 726 O O . ALA A 1 88 ? 10.036 -3.477 -17.797 1.00 65.44 88 ALA A O 1
ATOM 727 N N . LEU A 1 89 ? 10.337 -1.755 -16.410 1.00 77.94 89 LEU A N 1
ATOM 728 C CA . LEU A 1 89 ? 10.306 -2.567 -15.192 1.00 77.94 89 LEU A CA 1
ATOM 729 C C . LEU A 1 89 ? 8.892 -3.108 -14.933 1.00 77.94 89 LEU A C 1
ATOM 731 O O . LEU A 1 89 ? 7.910 -2.365 -15.021 1.00 77.94 89 LEU A O 1
ATOM 735 N N . PHE A 1 90 ? 8.805 -4.380 -14.541 1.00 83.88 90 PHE A N 1
ATOM 736 C CA . PHE A 1 90 ? 7.620 -4.911 -13.878 1.00 83.88 90 PHE A CA 1
ATOM 737 C C . PHE A 1 90 ? 7.735 -4.769 -12.369 1.00 83.88 90 PHE A C 1
ATOM 739 O O . PHE A 1 90 ? 8.810 -4.969 -11.791 1.00 83.88 90 PHE A O 1
ATOM 746 N N . TYR A 1 91 ? 6.593 -4.525 -11.737 1.00 86.25 91 TYR A N 1
ATOM 747 C CA . TYR A 1 91 ? 6.468 -4.405 -10.294 1.00 86.25 91 TYR A CA 1
ATOM 748 C C . TYR A 1 91 ? 5.486 -5.435 -9.739 1.00 86.25 91 TYR A C 1
ATOM 750 O O . TYR A 1 91 ? 4.509 -5.795 -10.399 1.00 86.25 91 TYR A O 1
ATOM 758 N N . ARG A 1 92 ? 5.746 -5.907 -8.518 1.00 86.81 92 ARG A N 1
ATOM 759 C CA . ARG A 1 92 ? 4.867 -6.833 -7.788 1.00 86.81 92 ARG A CA 1
ATOM 760 C C . ARG A 1 92 ? 4.909 -6.563 -6.290 1.00 86.81 92 ARG A C 1
ATOM 762 O O . ARG A 1 92 ? 5.931 -6.096 -5.793 1.00 86.81 92 ARG A O 1
ATOM 769 N N . LEU A 1 93 ? 3.849 -6.919 -5.569 1.00 85.75 93 LEU A N 1
ATOM 770 C CA . LEU A 1 93 ? 3.863 -6.905 -4.106 1.00 85.75 93 LEU A CA 1
ATOM 771 C C . LEU A 1 93 ? 4.844 -7.962 -3.583 1.00 85.75 93 LEU A C 1
ATOM 773 O O . LEU A 1 93 ? 4.829 -9.108 -4.036 1.00 85.75 93 LEU A O 1
ATOM 777 N N . GLU A 1 94 ? 5.707 -7.593 -2.637 1.00 81.25 94 GLU A N 1
ATOM 778 C CA . GLU A 1 94 ? 6.577 -8.579 -1.997 1.00 81.25 94 GLU A CA 1
ATOM 779 C C . GLU A 1 94 ? 5.781 -9.428 -1.001 1.00 81.25 94 GLU A C 1
ATOM 781 O O . GLU A 1 94 ? 5.071 -8.926 -0.128 1.00 81.25 94 GLU A O 1
ATOM 786 N N . ALA A 1 95 ? 5.916 -10.750 -1.126 1.00 64.56 95 ALA A N 1
ATOM 787 C CA . ALA A 1 95 ? 5.229 -11.724 -0.275 1.00 64.56 95 ALA A CA 1
ATOM 788 C C . ALA A 1 95 ? 5.779 -11.766 1.162 1.00 64.56 95 ALA A C 1
ATOM 790 O O . ALA A 1 95 ? 5.246 -12.470 2.019 1.00 64.56 95 ALA A O 1
ATOM 791 N N . ARG A 1 96 ? 6.892 -11.077 1.434 1.00 69.38 96 ARG A N 1
ATOM 792 C CA . ARG A 1 96 ? 7.522 -11.029 2.753 1.00 69.38 96 ARG A CA 1
ATOM 793 C C . ARG A 1 96 ? 8.060 -9.631 3.031 1.00 69.38 96 ARG A C 1
ATOM 795 O O . ARG A 1 96 ? 8.708 -9.033 2.182 1.00 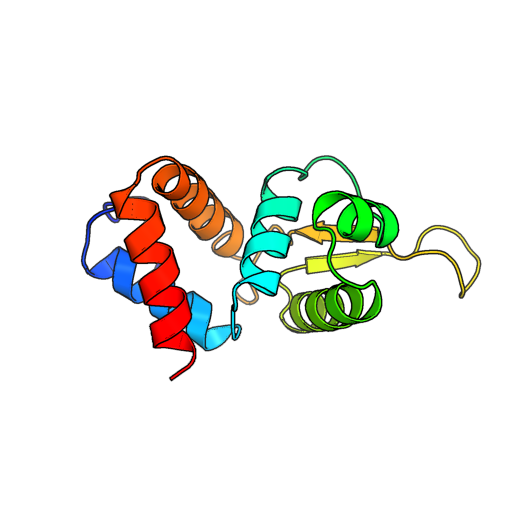69.38 96 ARG A O 1
ATOM 802 N N . ASP A 1 97 ? 7.814 -9.145 4.242 1.00 65.00 97 ASP A N 1
ATOM 803 C CA . ASP A 1 97 ? 8.425 -7.939 4.786 1.00 65.00 97 ASP A CA 1
ATOM 804 C C . ASP A 1 97 ? 9.929 -8.149 5.064 1.00 65.00 97 ASP A C 1
ATOM 806 O O . ASP A 1 97 ? 10.471 -9.247 4.912 1.00 65.00 97 ASP A O 1
ATOM 810 N N . PHE A 1 98 ? 10.619 -7.099 5.523 1.00 53.72 98 PHE A N 1
ATOM 811 C CA . PHE A 1 98 ? 12.052 -7.143 5.866 1.00 53.72 98 PHE A CA 1
ATOM 812 C C . PHE A 1 98 ? 12.411 -8.225 6.910 1.00 53.72 98 PHE A C 1
ATOM 814 O O . PHE A 1 98 ? 13.561 -8.646 6.996 1.00 53.72 98 PHE A O 1
ATOM 821 N N . SER A 1 99 ? 11.431 -8.687 7.687 1.00 59.47 99 SER A N 1
ATOM 822 C CA . SER A 1 99 ? 11.544 -9.733 8.711 1.00 59.47 99 SER A CA 1
ATOM 823 C C . SER A 1 99 ? 11.224 -11.136 8.174 1.00 59.47 99 SER A C 1
ATOM 825 O O . SER A 1 99 ? 11.205 -12.097 8.941 1.00 59.47 99 SER A O 1
ATOM 827 N N . GLY A 1 100 ? 10.939 -11.278 6.876 1.00 60.09 100 GLY A N 1
ATOM 828 C CA . GLY A 1 100 ? 10.558 -12.547 6.264 1.00 60.09 100 GLY A CA 1
ATOM 829 C C . GLY A 1 100 ? 9.099 -12.953 6.510 1.00 60.09 100 GLY A C 1
ATOM 830 O O . GLY A 1 100 ? 8.739 -14.089 6.195 1.00 60.09 100 GLY A O 1
ATOM 831 N N . ARG A 1 101 ? 8.251 -12.073 7.060 1.00 64.19 101 ARG A N 1
ATOM 832 C CA . ARG A 1 101 ? 6.842 -12.364 7.391 1.00 64.19 101 ARG A CA 1
ATOM 833 C C . ARG A 1 101 ? 5.905 -11.813 6.325 1.00 64.19 101 ARG A C 1
ATOM 835 O O . ARG A 1 101 ? 6.173 -10.759 5.767 1.00 64.19 101 ARG A O 1
ATOM 842 N N . ASN A 1 102 ? 4.758 -12.450 6.095 1.00 73.06 102 ASN A N 1
ATOM 843 C CA . ASN A 1 102 ? 3.761 -11.954 5.135 1.00 73.06 102 ASN A CA 1
ATOM 844 C C . ASN A 1 102 ? 2.895 -10.797 5.695 1.00 73.06 102 ASN A C 1
ATOM 846 O O . ASN A 1 102 ? 1.698 -10.704 5.431 1.00 73.06 102 ASN A O 1
ATOM 850 N N . LEU A 1 103 ? 3.498 -9.936 6.522 1.00 77.69 103 LEU A N 1
ATOM 851 C CA . LEU A 1 103 ? 2.806 -8.907 7.299 1.00 77.69 103 LEU A CA 1
ATOM 852 C C . LEU A 1 103 ? 2.120 -7.873 6.401 1.00 77.69 103 LEU A C 1
ATOM 854 O O . LEU A 1 103 ? 0.992 -7.477 6.665 1.00 77.69 103 LEU A O 1
ATOM 858 N N . VAL A 1 104 ? 2.780 -7.469 5.314 1.00 83.12 104 VAL A N 1
ATOM 859 C CA . VAL A 1 104 ? 2.240 -6.479 4.372 1.00 83.12 104 VAL A CA 1
ATOM 860 C C . VAL A 1 104 ? 0.958 -6.994 3.724 1.00 83.12 104 VAL A C 1
ATOM 862 O O . VAL A 1 104 ? -0.039 -6.281 3.731 1.00 83.12 104 VAL A O 1
ATOM 865 N N . HIS A 1 105 ? 0.936 -8.238 3.230 1.00 84.50 105 HIS A N 1
ATOM 866 C CA . HIS A 1 105 ? -0.288 -8.793 2.644 1.00 84.50 105 HIS A CA 1
ATOM 867 C C . HIS A 1 105 ? -1.406 -8.920 3.679 1.00 84.50 105 HIS A C 1
ATOM 869 O O . HIS A 1 105 ? -2.539 -8.590 3.358 1.00 84.50 105 HIS A O 1
ATOM 875 N N . GLN A 1 106 ? -1.104 -9.345 4.910 1.00 82.81 106 GLN A N 1
ATOM 876 C CA . GLN A 1 106 ? -2.113 -9.464 5.972 1.00 82.81 106 GLN A CA 1
ATOM 877 C C . GLN A 1 106 ? -2.716 -8.105 6.345 1.00 82.81 106 GLN A C 1
ATOM 879 O O . GLN A 1 106 ? -3.926 -7.981 6.524 1.00 82.81 106 GLN A O 1
ATOM 884 N N . ILE A 1 107 ? -1.886 -7.062 6.423 1.00 87.38 107 ILE A N 1
ATOM 885 C CA . ILE A 1 107 ? -2.359 -5.696 6.658 1.00 87.38 107 ILE A CA 1
ATOM 886 C C . ILE A 1 107 ? -3.231 -5.232 5.485 1.00 87.38 107 ILE A C 1
ATOM 888 O O . ILE A 1 107 ? -4.323 -4.716 5.715 1.00 87.38 107 ILE A O 1
ATOM 892 N N . LEU A 1 108 ? -2.797 -5.442 4.237 1.00 89.50 108 LEU A N 1
ATOM 893 C CA . LEU A 1 108 ? -3.551 -5.027 3.048 1.00 89.50 108 LEU A CA 1
ATOM 894 C C . LEU A 1 108 ? -4.867 -5.795 2.877 1.00 89.50 108 LEU A C 1
ATOM 896 O O . LEU A 1 108 ? -5.867 -5.191 2.503 1.00 89.50 108 LEU A O 1
ATOM 900 N N . GLU A 1 109 ? -4.904 -7.081 3.216 1.00 87.94 109 GLU A N 1
ATOM 901 C CA . GLU A 1 109 ? -6.123 -7.893 3.256 1.00 87.94 109 GLU A CA 1
ATOM 902 C C . GLU A 1 109 ? -7.140 -7.325 4.241 1.00 87.94 109 GLU A C 1
ATOM 904 O O . GLU A 1 109 ? -8.300 -7.088 3.903 1.00 87.94 109 GLU A O 1
ATOM 909 N N . ARG A 1 110 ? -6.695 -7.019 5.456 1.00 87.06 110 ARG A N 1
ATOM 910 C CA . ARG A 1 110 ? -7.560 -6.459 6.497 1.00 87.06 110 ARG A CA 1
ATOM 911 C C . ARG A 1 110 ? -8.010 -5.039 6.175 1.00 87.06 110 ARG A C 1
ATOM 913 O O . ARG A 1 110 ? -9.169 -4.696 6.414 1.00 87.06 110 ARG A O 1
ATOM 920 N N . ILE A 1 111 ? -7.137 -4.236 5.566 1.00 89.81 111 ILE A N 1
ATOM 921 C CA . ILE A 1 111 ? -7.514 -2.948 4.980 1.00 89.81 111 ILE A CA 1
ATOM 922 C C . ILE A 1 111 ? -8.587 -3.158 3.909 1.00 89.81 111 ILE A C 1
ATOM 924 O O . ILE A 1 111 ? -9.591 -2.456 3.949 1.00 89.81 111 ILE A O 1
ATOM 928 N N . ALA A 1 112 ? -8.435 -4.128 3.002 1.00 88.88 112 ALA A N 1
ATOM 929 C CA . ALA A 1 112 ? -9.417 -4.422 1.958 1.00 88.88 112 ALA A CA 1
ATOM 930 C C . ALA A 1 112 ? -10.796 -4.767 2.540 1.00 88.88 112 ALA A C 1
ATOM 932 O O . ALA A 1 112 ? -11.803 -4.242 2.063 1.00 88.88 112 ALA A O 1
ATOM 933 N N . LEU A 1 113 ? -10.834 -5.595 3.590 1.00 87.69 113 LEU A N 1
ATOM 934 C CA . LEU A 1 113 ? -12.064 -5.947 4.304 1.00 87.69 113 LEU A CA 1
ATOM 935 C C . LEU A 1 113 ? -12.733 -4.697 4.891 1.00 87.69 113 LEU A C 1
ATOM 937 O O . LEU A 1 113 ? -13.912 -4.443 4.639 1.00 87.69 113 LEU A O 1
ATOM 941 N N . LYS A 1 114 ? -11.964 -3.861 5.600 1.00 85.19 114 LYS A N 1
ATOM 942 C CA . LYS A 1 114 ? -12.480 -2.644 6.244 1.00 85.19 114 LYS A CA 1
ATOM 943 C C . LYS A 1 114 ? -12.805 -1.516 5.269 1.00 85.19 114 LYS A C 1
ATOM 945 O O . LYS A 1 114 ? -13.661 -0.688 5.571 1.00 85.19 114 LYS A O 1
ATOM 950 N N . PHE A 1 115 ? -12.193 -1.480 4.088 1.00 84.75 115 PHE A N 1
ATOM 951 C CA . PHE A 1 115 ? -12.466 -0.446 3.086 1.00 84.75 115 PHE A CA 1
ATOM 952 C C . PHE A 1 115 ? -13.877 -0.555 2.483 1.00 84.75 115 PHE A C 1
ATOM 954 O O . PHE A 1 115 ? -14.390 0.415 1.926 1.00 84.75 115 PHE A O 1
ATOM 961 N N . ASN A 1 116 ? -14.533 -1.710 2.607 1.00 81.75 116 ASN A N 1
ATOM 962 C CA . ASN A 1 116 ? -15.923 -1.878 2.178 1.00 81.75 116 ASN A CA 1
ATOM 963 C C . ASN A 1 116 ? -16.921 -1.304 3.200 1.00 81.75 116 ASN A C 1
ATOM 965 O O . ASN A 1 116 ? -18.055 -0.971 2.855 1.00 81.75 116 ASN A O 1
ATOM 969 N N . GLU A 1 117 ? -16.489 -1.105 4.445 1.00 86.38 117 GLU A N 1
ATOM 970 C CA . GLU A 1 117 ? -17.283 -0.524 5.523 1.00 86.38 117 GLU A CA 1
ATOM 971 C C . GLU A 1 117 ? -17.063 0.998 5.572 1.00 86.38 117 GLU A C 1
ATOM 973 O O . GLU A 1 117 ? -15.941 1.497 5.478 1.00 86.38 117 GLU A O 1
ATOM 978 N N . ARG A 1 118 ? -18.134 1.795 5.715 1.00 86.50 118 ARG A N 1
ATOM 979 C CA . ARG A 1 118 ? -18.001 3.266 5.814 1.00 86.50 118 ARG A CA 1
ATOM 980 C C . ARG A 1 118 ? -17.120 3.675 6.996 1.00 86.50 118 ARG A C 1
ATOM 982 O O . ARG A 1 118 ? -16.252 4.525 6.835 1.00 86.50 118 ARG A O 1
ATOM 989 N N . GLU A 1 119 ? -17.354 3.077 8.158 1.00 85.75 119 GLU A N 1
ATOM 990 C CA . GLU A 1 119 ? -16.575 3.344 9.367 1.00 85.75 119 GLU A CA 1
ATOM 991 C C . GLU A 1 119 ? -15.119 2.891 9.206 1.00 85.75 119 GLU A C 1
ATOM 993 O O . GLU A 1 119 ? -14.203 3.658 9.495 1.00 85.75 119 GLU A O 1
ATOM 998 N N . GLY A 1 120 ? -14.900 1.695 8.647 1.00 83.88 120 GLY A N 1
ATOM 999 C CA . GLY A 1 120 ? -13.563 1.177 8.364 1.00 83.88 120 GLY A CA 1
ATOM 1000 C C . GLY A 1 120 ? -12.751 2.098 7.449 1.00 83.88 120 GLY A C 1
ATOM 1001 O O . GLY A 1 120 ? -11.601 2.410 7.759 1.00 83.88 120 GLY A O 1
ATOM 1002 N N . ARG A 1 121 ? -13.359 2.637 6.382 1.00 87.25 121 ARG A N 1
ATOM 1003 C CA . ARG A 1 121 ? -12.712 3.651 5.524 1.00 87.25 121 ARG A CA 1
ATOM 1004 C C . ARG A 1 121 ? -12.273 4.888 6.293 1.00 87.25 121 ARG A C 1
ATOM 1006 O O . ARG A 1 121 ? -11.152 5.347 6.101 1.00 87.25 121 ARG A O 1
ATOM 1013 N N . LEU A 1 122 ? -13.135 5.429 7.155 1.00 88.81 122 LEU A N 1
ATOM 1014 C CA . LEU A 1 122 ? -12.805 6.620 7.942 1.00 88.81 122 LEU A CA 1
ATOM 1015 C C . LEU A 1 122 ? -11.654 6.352 8.915 1.00 88.81 122 LEU A C 1
ATOM 1017 O O . LEU A 1 122 ? -10.761 7.190 9.019 1.00 88.81 122 LEU A O 1
ATOM 1021 N N . LYS A 1 123 ? -11.624 5.179 9.561 1.00 87.00 123 LYS A N 1
ATOM 1022 C CA . LYS A 1 123 ? -10.511 4.765 10.433 1.00 87.00 123 LYS A CA 1
ATOM 1023 C C . LYS A 1 123 ? -9.189 4.694 9.667 1.00 87.00 123 LYS A C 1
ATOM 1025 O O . LYS A 1 123 ? -8.178 5.201 10.144 1.00 87.00 123 LYS A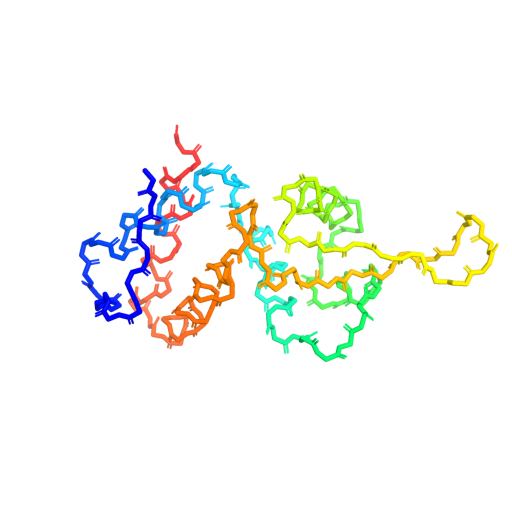 O 1
ATOM 1030 N N . ILE A 1 124 ? -9.200 4.133 8.457 1.00 89.06 124 ILE A N 1
ATOM 1031 C CA . ILE A 1 124 ? -8.007 4.046 7.601 1.00 89.06 124 ILE A CA 1
ATOM 1032 C C . ILE A 1 124 ? -7.528 5.441 7.186 1.00 89.06 124 ILE A C 1
ATOM 1034 O O . ILE A 1 124 ? -6.345 5.741 7.319 1.00 89.06 124 ILE A O 1
ATOM 1038 N N . ILE A 1 125 ? -8.437 6.316 6.742 1.00 90.56 125 ILE A N 1
ATOM 1039 C CA . ILE A 1 125 ? -8.111 7.708 6.390 1.00 90.56 125 ILE A CA 1
ATOM 1040 C C . ILE A 1 125 ? -7.517 8.440 7.598 1.00 90.56 125 ILE A C 1
ATOM 1042 O O . ILE A 1 125 ? -6.479 9.083 7.474 1.00 90.56 125 ILE A O 1
ATOM 1046 N N . TYR A 1 126 ? -8.142 8.314 8.769 1.00 90.25 126 TYR A N 1
ATOM 1047 C CA . TYR A 1 126 ? -7.656 8.931 9.999 1.00 90.25 126 TYR A CA 1
ATOM 1048 C C . TYR A 1 126 ? -6.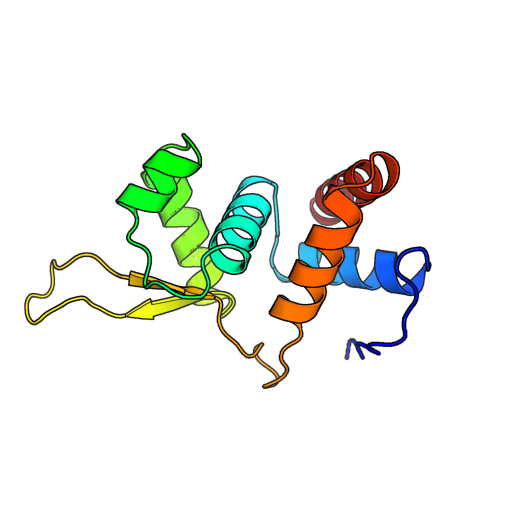254 8.438 10.371 1.00 90.25 126 TYR A C 1
ATOM 1050 O O . TYR A 1 126 ? -5.388 9.247 10.692 1.00 90.25 126 TYR A O 1
ATOM 1058 N N . ALA A 1 127 ? -6.001 7.131 10.276 1.00 89.06 127 ALA A N 1
ATOM 1059 C CA . ALA A 1 127 ? -4.686 6.564 10.545 1.00 89.06 127 ALA A CA 1
ATOM 1060 C C . ALA A 1 127 ? -3.619 7.071 9.558 1.00 89.06 127 ALA A C 1
ATOM 1062 O O . ALA A 1 127 ? -2.505 7.362 9.989 1.00 89.06 127 ALA A O 1
ATOM 1063 N N . ILE A 1 128 ? -3.952 7.225 8.268 1.00 91.00 128 ILE A N 1
ATOM 1064 C CA . ILE A 1 128 ? -3.047 7.814 7.264 1.00 91.00 128 ILE A CA 1
ATOM 1065 C C . ILE A 1 128 ? -2.694 9.252 7.644 1.00 91.00 128 ILE A C 1
ATOM 1067 O O . ILE 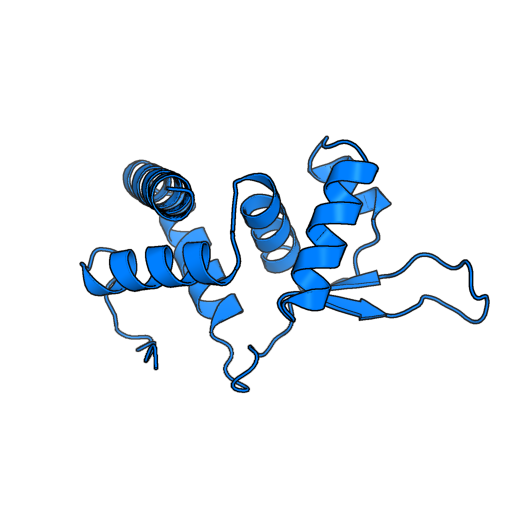A 1 128 ? -1.519 9.601 7.655 1.00 91.00 128 ILE A O 1
ATOM 1071 N N . LEU A 1 129 ? -3.697 10.075 7.967 1.00 91.88 129 LEU A N 1
ATOM 1072 C CA . LEU A 1 129 ? -3.488 11.478 8.334 1.00 91.88 129 LEU A CA 1
ATOM 1073 C C . LEU A 1 129 ? -2.638 11.595 9.603 1.00 91.88 129 LEU A C 1
ATOM 1075 O O . LEU A 1 129 ? -1.626 12.282 9.604 1.00 91.88 129 LEU A O 1
ATOM 1079 N N . LYS A 1 130 ? -2.986 10.838 10.646 1.00 90.69 130 LYS A N 1
ATOM 1080 C CA . LYS A 1 130 ? -2.261 10.838 11.921 1.00 90.69 130 LYS A CA 1
ATOM 1081 C C . LYS A 1 130 ? -0.809 10.375 11.777 1.00 90.69 130 LYS A C 1
ATOM 1083 O O . LYS A 1 130 ? 0.043 10.797 12.545 1.00 90.69 130 LYS A O 1
ATOM 1088 N N . ALA A 1 131 ? -0.520 9.475 10.839 1.00 89.81 131 ALA A N 1
ATOM 1089 C CA . ALA A 1 131 ? 0.836 8.991 10.585 1.00 89.81 131 ALA A CA 1
ATOM 1090 C C . ALA A 1 131 ? 1.725 9.998 9.830 1.00 89.81 131 ALA A C 1
ATOM 1092 O O . ALA A 1 131 ? 2.929 9.756 9.712 1.00 89.81 131 ALA A O 1
ATOM 1093 N N . GLN A 1 132 ? 1.141 11.075 9.294 1.00 82.81 132 GLN A N 1
ATOM 1094 C CA . GLN A 1 132 ? 1.850 12.145 8.586 1.00 82.81 132 GLN A CA 1
ATOM 1095 C C . GLN A 1 132 ? 2.195 13.344 9.479 1.00 82.81 132 GLN A C 1
ATOM 1097 O O . GLN A 1 132 ? 3.026 14.152 9.064 1.00 82.81 132 GLN A O 1
ATOM 1102 N N . ASP A 1 133 ? 1.588 13.432 10.666 1.00 72.19 133 ASP A N 1
ATOM 1103 C CA . ASP A 1 133 ? 1.925 14.394 11.725 1.00 72.19 133 ASP A CA 1
ATOM 1104 C C . ASP A 1 133 ? 3.190 13.968 12.502 1.00 72.19 133 ASP A C 1
ATOM 1106 O O . ASP A 1 133 ? 4.021 14.854 12.810 1.00 72.19 133 ASP A O 1
#

Radius of gyration: 15.2 Å; chains: 1; bounding box: 37×28×43 Å